Protein AF-A0A9X8YMY8-F1 (afdb_monomer_lite)

Secondary structure (DSSP, 8-state):
---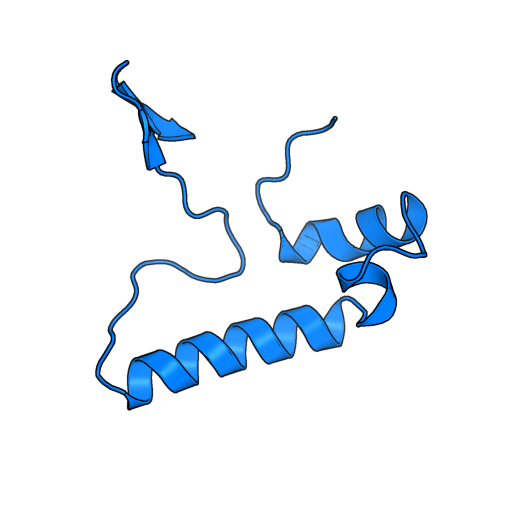-S-HHHHHHHHHHH-TTSHHHHH-HHHHHHHHHHHHHHHHHTT---SS-TTS----B-TTS-B-

Radius of gyration: 14.19 Å; chains: 1; bounding box: 27×36×32 Å

Sequence (67 aa):
GTPVEMPLAALPQLAQQAPQHPYSLIGPGRVAALSAAAQRLLERCGLHLQGEGANNHLRITPLGTRR

pLDDT: mean 93.42, std 4.68, range [73.75, 98.19]

Structure (mmCIF, N/CA/C/O backbone):
data_AF-A0A9X8YMY8-F1
#
_entry.id   AF-A0A9X8YMY8-F1
#
loop_
_atom_site.group_PDB
_atom_site.id
_atom_site.type_symbol
_atom_site.label_atom_id
_atom_site.label_alt_id
_atom_site.label_comp_id
_atom_site.label_asym_id
_atom_site.label_entity_id
_atom_site.label_seq_id
_atom_site.pdbx_PDB_ins_code
_atom_site.Cartn_x
_atom_site.Cartn_y
_atom_site.Cartn_z
_atom_site.occupancy
_atom_site.B_iso_or_equiv
_atom_site.auth_seq_id
_atom_site.auth_comp_id
_atom_site.auth_asym_id
_atom_site.auth_atom_id
_atom_site.pdbx_PDB_model_num
ATOM 1 N N . GLY A 1 1 ? 7.279 14.449 -13.346 1.00 73.75 1 GLY A N 1
ATOM 2 C CA . GLY A 1 1 ? 6.601 13.147 -13.188 1.00 73.75 1 GLY A CA 1
ATOM 3 C C . GLY A 1 1 ? 5.149 13.296 -13.587 1.00 73.75 1 GLY A C 1
ATOM 4 O O . GLY A 1 1 ? 4.647 14.413 -13.526 1.00 73.75 1 GLY A O 1
ATOM 5 N N . THR A 1 2 ? 4.501 12.216 -14.014 1.00 83.00 2 THR A N 1
ATOM 6 C CA . THR A 1 2 ? 3.071 12.219 -14.366 1.00 83.00 2 THR A CA 1
ATOM 7 C C . THR A 1 2 ? 2.233 11.975 -13.107 1.00 83.00 2 THR A C 1
ATOM 9 O O . THR A 1 2 ? 2.606 11.099 -12.324 1.00 83.00 2 THR A O 1
ATOM 12 N N . PRO A 1 3 ? 1.139 12.722 -12.879 1.00 88.00 3 PRO A N 1
ATOM 13 C CA . PRO A 1 3 ? 0.214 12.434 -11.788 1.00 88.00 3 PRO A CA 1
ATOM 14 C C . PRO A 1 3 ? -0.343 11.010 -11.900 1.00 88.00 3 PRO A C 1
ATOM 16 O O . PRO A 1 3 ? -0.647 10.545 -12.997 1.00 88.00 3 PRO A O 1
ATOM 19 N N . VAL A 1 4 ? -0.485 10.325 -10.767 1.00 91.81 4 VAL A N 1
ATOM 20 C CA . VAL A 1 4 ? -1.107 8.998 -10.674 1.00 91.81 4 VAL A CA 1
ATOM 21 C C . VAL A 1 4 ? -2.322 9.137 -9.778 1.00 91.81 4 VAL A C 1
ATOM 23 O O . VAL A 1 4 ? -2.147 9.464 -8.613 1.00 91.81 4 VAL A O 1
ATOM 26 N N . GLU A 1 5 ? -3.524 8.907 -10.301 1.00 93.06 5 GLU A N 1
ATOM 27 C CA . GLU A 1 5 ? -4.777 8.964 -9.522 1.00 93.06 5 GLU A CA 1
ATOM 28 C C . GLU A 1 5 ? -5.249 7.581 -9.064 1.00 93.06 5 GLU A C 1
ATOM 30 O O . GLU A 1 5 ? -5.857 7.449 -8.000 1.00 93.06 5 GLU A O 1
ATOM 35 N N . MET A 1 6 ? -4.923 6.557 -9.860 1.00 94.25 6 MET A N 1
ATOM 36 C CA . MET A 1 6 ? -5.285 5.161 -9.637 1.00 94.25 6 MET A CA 1
ATOM 37 C C . MET A 1 6 ? -4.015 4.313 -9.464 1.00 94.25 6 MET A C 1
ATOM 39 O O . MET A 1 6 ? -3.503 3.765 -10.449 1.00 94.25 6 MET A O 1
ATOM 43 N N . PRO A 1 7 ? -3.463 4.201 -8.239 1.00 93.31 7 PRO A N 1
ATOM 44 C CA . PRO A 1 7 ? -2.158 3.584 -8.001 1.00 93.31 7 PRO A CA 1
ATOM 45 C C . PRO A 1 7 ? -2.031 2.170 -8.559 1.00 93.31 7 PRO A C 1
ATOM 47 O O . PRO A 1 7 ? -1.032 1.854 -9.201 1.00 93.31 7 PRO A O 1
ATOM 50 N N . LEU A 1 8 ? -3.055 1.332 -8.368 1.00 95.06 8 LEU A N 1
ATOM 51 C CA . LEU A 1 8 ? -3.030 -0.059 -8.827 1.00 95.06 8 LEU A CA 1
ATOM 52 C C . LEU A 1 8 ? -2.981 -0.165 -10.357 1.00 95.06 8 LEU A C 1
ATOM 54 O O . LEU A 1 8 ? -2.276 -1.023 -10.886 1.00 95.06 8 LEU A O 1
ATOM 58 N N . ALA A 1 9 ? -3.670 0.733 -11.066 1.00 95.31 9 ALA A N 1
ATOM 59 C CA . ALA A 1 9 ? -3.674 0.772 -12.526 1.00 95.31 9 ALA A CA 1
ATOM 60 C C . ALA A 1 9 ? -2.348 1.292 -13.110 1.00 95.31 9 ALA A C 1
ATOM 62 O O . ALA A 1 9 ? -2.004 0.958 -14.240 1.00 95.31 9 ALA A O 1
ATOM 63 N N . ALA A 1 10 ? -1.578 2.070 -12.343 1.00 95.81 10 ALA A N 1
ATOM 64 C CA . ALA A 1 10 ? -0.293 2.619 -12.776 1.00 95.81 10 ALA A CA 1
ATOM 65 C C . ALA A 1 10 ? 0.891 1.644 -12.618 1.00 95.81 10 ALA A C 1
ATOM 67 O O . ALA A 1 10 ? 1.959 1.871 -13.191 1.00 95.81 10 ALA A O 1
ATOM 68 N N . LEU A 1 11 ? 0.725 0.545 -11.872 1.00 96.00 11 LEU A N 1
ATOM 69 C CA . LEU A 1 11 ? 1.798 -0.420 -11.598 1.00 96.00 11 LEU A CA 1
ATOM 70 C C . LEU A 1 11 ? 2.444 -1.040 -12.856 1.00 96.00 11 LEU A C 1
ATOM 72 O O . LEU A 1 11 ? 3.667 -1.190 -12.857 1.00 96.00 1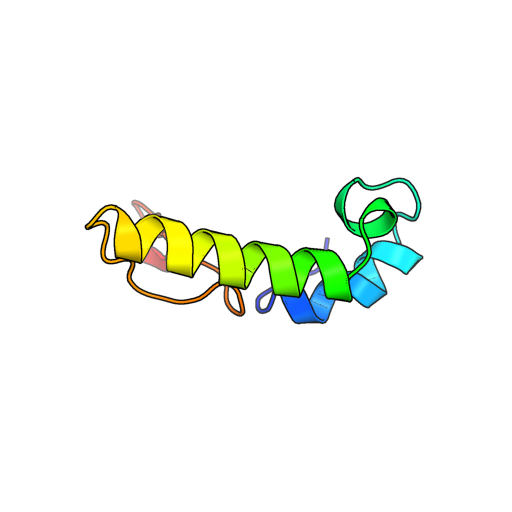1 LEU A O 1
ATOM 76 N N . PRO A 1 12 ? 1.712 -1.370 -13.941 1.00 96.12 12 PRO A N 1
ATOM 77 C CA . PRO A 1 12 ? 2.338 -1.856 -15.172 1.00 96.12 12 PRO A CA 1
ATOM 78 C C . PRO A 1 12 ? 3.278 -0.826 -15.808 1.00 96.12 12 PRO A C 1
ATOM 80 O O . PRO A 1 12 ? 4.364 -1.181 -16.263 1.00 96.12 12 PRO A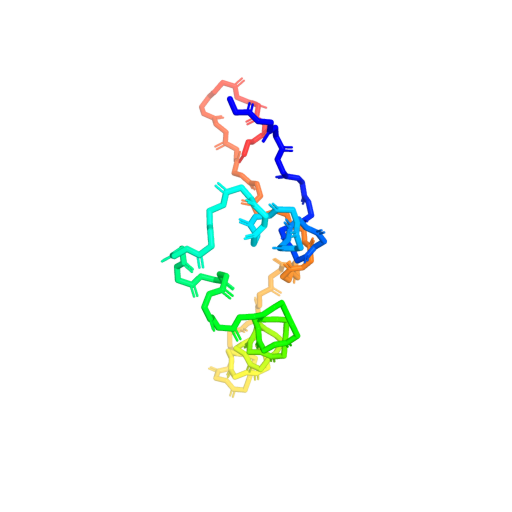 O 1
ATOM 83 N N . GLN A 1 13 ? 2.895 0.455 -15.804 1.00 95.75 13 GLN A N 1
ATOM 84 C CA . GLN A 1 13 ? 3.744 1.530 -16.318 1.00 95.75 13 GLN A CA 1
ATOM 85 C C . GLN A 1 13 ? 4.969 1.736 -15.417 1.00 95.75 13 GLN A C 1
ATOM 87 O O . GLN A 1 13 ? 6.082 1.896 -15.915 1.00 95.75 13 GLN A O 1
ATOM 92 N N . LEU A 1 14 ? 4.788 1.658 -14.094 1.00 96.06 14 LEU A N 1
ATOM 93 C CA . LEU A 1 14 ? 5.886 1.718 -13.129 1.00 96.06 14 LEU A CA 1
ATOM 94 C C . LEU A 1 14 ? 6.917 0.608 -13.368 1.00 96.06 14 LEU A C 1
ATOM 96 O O . LEU A 1 14 ? 8.114 0.874 -13.308 1.00 96.06 14 LEU A O 1
ATOM 100 N N . ALA A 1 15 ? 6.474 -0.609 -13.691 1.00 96.75 15 ALA A N 1
ATOM 101 C CA . ALA A 1 15 ? 7.371 -1.721 -13.998 1.00 96.75 15 ALA A CA 1
ATOM 102 C C . ALA A 1 15 ? 8.239 -1.463 -15.240 1.00 96.75 15 ALA A C 1
ATOM 104 O O . ALA A 1 15 ? 9.400 -1.863 -15.259 1.00 96.75 15 ALA A O 1
ATOM 105 N N . GLN A 1 16 ? 7.709 -0.758 -16.243 1.00 96.44 16 GLN A N 1
ATOM 106 C CA . GLN A 1 16 ? 8.468 -0.357 -17.433 1.00 96.44 16 GLN A CA 1
ATOM 107 C C . GLN A 1 16 ? 9.456 0.774 -17.122 1.00 96.44 16 GLN A C 1
ATOM 109 O O . GLN A 1 16 ? 10.602 0.740 -17.559 1.00 96.44 16 GLN A O 1
ATOM 114 N N . GLN A 1 17 ? 9.012 1.776 -16.360 1.00 96.00 17 GLN A N 1
ATOM 115 C CA . GLN A 1 17 ? 9.801 2.972 -16.052 1.00 96.00 17 GLN A CA 1
ATOM 116 C C . GLN A 1 17 ? 10.895 2.712 -15.007 1.00 96.00 17 GLN A C 1
ATOM 118 O O . GLN A 1 17 ? 11.960 3.321 -15.063 1.00 96.00 17 GLN A O 1
ATOM 123 N N . ALA A 1 18 ? 10.631 1.824 -14.049 1.00 96.56 18 ALA A N 1
ATOM 124 C CA . ALA A 1 18 ? 11.525 1.497 -12.947 1.00 96.56 18 ALA A CA 1
ATOM 125 C C . ALA A 1 18 ? 11.436 -0.004 -12.597 1.00 96.56 18 ALA A C 1
ATOM 127 O O . ALA A 1 18 ? 10.804 -0.378 -11.602 1.00 96.56 18 ALA A O 1
ATOM 128 N N . PRO A 1 19 ? 12.098 -0.885 -13.370 1.00 97.38 19 PRO A N 1
ATOM 129 C CA . PRO A 1 19 ? 12.025 -2.338 -13.171 1.00 97.38 19 PRO A CA 1
ATOM 130 C C . PRO A 1 19 ? 12.518 -2.811 -11.795 1.00 97.38 19 PRO A C 1
ATOM 132 O O . PRO A 1 19 ? 12.048 -3.819 -11.279 1.00 97.38 19 PRO A O 1
ATOM 135 N N . GLN A 1 20 ? 13.445 -2.069 -11.182 1.00 98.12 20 GLN A N 1
ATOM 136 C CA . GLN A 1 20 ? 14.041 -2.392 -9.877 1.00 98.12 20 GLN A CA 1
ATOM 137 C C . GLN A 1 20 ? 13.281 -1.773 -8.692 1.00 98.12 20 GLN A C 1
ATOM 139 O O . GLN A 1 20 ? 13.674 -1.950 -7.540 1.00 98.12 20 GLN A O 1
ATOM 144 N N . HIS A 1 21 ? 12.198 -1.034 -8.946 1.00 97.56 21 HIS A N 1
ATOM 145 C CA . HIS A 1 21 ? 11.384 -0.459 -7.880 1.00 97.56 21 HIS A CA 1
ATOM 146 C C . HIS A 1 21 ? 10.699 -1.572 -7.058 1.00 97.56 21 HIS A C 1
ATOM 148 O O . HIS A 1 21 ? 10.220 -2.542 -7.652 1.00 97.56 21 HIS A O 1
ATOM 154 N N . PRO A 1 22 ? 10.553 -1.446 -5.722 1.00 97.88 22 PRO A N 1
ATOM 155 C CA . PRO A 1 22 ? 9.964 -2.496 -4.883 1.00 97.88 22 PRO A CA 1
ATOM 156 C C . PRO A 1 22 ? 8.607 -3.019 -5.378 1.00 97.88 22 PRO A C 1
ATOM 158 O O . PRO A 1 22 ? 8.394 -4.226 -5.449 1.00 97.88 22 PRO A O 1
ATOM 161 N N . TYR A 1 23 ? 7.699 -2.130 -5.796 1.00 96.75 23 TYR A N 1
ATOM 162 C CA . TYR A 1 23 ? 6.401 -2.546 -6.349 1.00 96.75 23 TYR A CA 1
ATOM 163 C C . TYR A 1 23 ? 6.483 -3.201 -7.736 1.00 96.75 23 TYR A C 1
ATOM 165 O O . TYR A 1 23 ? 5.631 -4.029 -8.052 1.00 96.75 23 TYR A O 1
ATOM 173 N N . SER A 1 24 ? 7.513 -2.897 -8.529 1.00 97.94 24 SER A N 1
ATOM 174 C CA . SER A 1 24 ? 7.787 -3.591 -9.794 1.00 97.94 24 SER A CA 1
ATOM 175 C C . SER A 1 24 ? 8.283 -5.013 -9.537 1.00 97.94 24 SER A C 1
ATOM 177 O O . SER A 1 24 ? 7.831 -5.945 -10.195 1.00 97.94 24 SER A O 1
ATOM 179 N N . LEU A 1 25 ? 9.141 -5.190 -8.524 1.00 98.19 25 LEU A N 1
ATOM 180 C CA . LEU A 1 25 ? 9.668 -6.496 -8.117 1.00 98.19 25 LEU A CA 1
ATOM 181 C C . LEU A 1 25 ? 8.594 -7.399 -7.492 1.00 98.19 25 LEU A C 1
ATOM 183 O O . LEU A 1 25 ? 8.562 -8.597 -7.756 1.00 98.19 25 LEU A O 1
ATOM 187 N N . ILE A 1 26 ? 7.696 -6.839 -6.674 1.00 97.75 26 ILE A N 1
ATOM 188 C CA . ILE A 1 26 ? 6.557 -7.583 -6.108 1.00 97.75 26 ILE A CA 1
ATOM 189 C C . ILE A 1 26 ? 5.567 -7.974 -7.214 1.00 97.75 26 ILE A C 1
ATOM 191 O O . ILE A 1 26 ? 4.980 -9.055 -7.170 1.00 97.75 26 ILE A O 1
ATOM 195 N N . GLY A 1 27 ? 5.390 -7.103 -8.205 1.00 96.88 27 GLY A N 1
ATOM 196 C CA . GLY A 1 27 ? 4.503 -7.309 -9.339 1.00 96.88 27 GLY A CA 1
ATOM 197 C C . GLY A 1 27 ? 3.055 -6.868 -9.067 1.00 96.88 27 GLY A C 1
ATOM 198 O O . GLY A 1 27 ? 2.542 -7.014 -7.950 1.00 96.88 27 GLY A O 1
ATOM 199 N N . PRO A 1 28 ? 2.353 -6.359 -10.097 1.00 95.31 28 PRO A N 1
ATOM 200 C CA . PRO A 1 28 ? 1.079 -5.653 -9.944 1.00 95.31 28 PRO A CA 1
ATOM 201 C C . PRO A 1 28 ? -0.021 -6.495 -9.288 1.00 95.31 28 PRO A C 1
ATOM 203 O O . PRO A 1 28 ? -0.711 -6.020 -8.388 1.00 95.31 28 PRO A O 1
ATOM 206 N N . GLY A 1 29 ? -0.151 -7.768 -9.679 1.00 96.00 29 GLY A N 1
ATOM 207 C CA . GLY A 1 29 ? -1.173 -8.660 -9.125 1.00 96.00 29 GLY A CA 1
ATOM 208 C C . GLY A 1 29 ? -0.985 -8.929 -7.630 1.00 96.00 29 GLY A C 1
ATOM 209 O O . GLY A 1 29 ? -1.952 -8.920 -6.868 1.00 96.00 29 GLY A O 1
ATOM 210 N N . ARG A 1 30 ? 0.266 -9.103 -7.181 1.00 97.62 30 ARG A N 1
ATOM 211 C CA . ARG A 1 30 ? 0.573 -9.312 -5.759 1.00 97.62 30 ARG A CA 1
ATOM 212 C C . ARG A 1 30 ? 0.347 -8.041 -4.952 1.00 97.62 30 ARG A C 1
ATOM 214 O O . ARG A 1 30 ? -0.214 -8.129 -3.866 1.00 97.62 30 ARG A O 1
ATOM 221 N N . VAL A 1 31 ? 0.724 -6.875 -5.481 1.00 97.31 31 VAL A N 1
ATOM 222 C CA . VAL A 1 31 ? 0.454 -5.585 -4.824 1.00 97.31 31 VAL A CA 1
ATOM 223 C C . VAL A 1 31 ? -1.051 -5.375 -4.637 1.00 97.31 31 VAL A C 1
ATOM 225 O O . VAL A 1 31 ? -1.481 -5.068 -3.527 1.00 97.31 31 VAL A O 1
ATOM 228 N N . ALA A 1 32 ? -1.864 -5.615 -5.671 1.00 95.19 32 ALA A N 1
ATOM 229 C CA . ALA A 1 32 ? -3.320 -5.490 -5.577 1.00 95.19 32 ALA A CA 1
ATOM 230 C C . ALA A 1 32 ? -3.923 -6.459 -4.541 1.00 95.19 32 ALA A C 1
ATOM 232 O O . ALA A 1 32 ? -4.695 -6.046 -3.674 1.00 95.19 32 ALA A O 1
ATOM 233 N N . ALA A 1 33 ? -3.521 -7.734 -4.573 1.00 96.69 33 ALA A N 1
ATOM 234 C CA . ALA A 1 33 ? -4.005 -8.739 -3.628 1.00 96.69 33 ALA A CA 1
ATOM 235 C C . ALA A 1 33 ? -3.626 -8.411 -2.173 1.00 96.69 33 ALA A C 1
ATOM 237 O O . ALA A 1 33 ? -4.455 -8.543 -1.268 1.00 96.69 33 ALA A O 1
ATOM 238 N N . LEU A 1 34 ? -2.389 -7.956 -1.945 1.00 96.69 34 LEU A N 1
ATOM 239 C CA . LEU A 1 34 ? -1.907 -7.564 -0.621 1.00 96.69 34 LEU A CA 1
ATOM 240 C C . LEU A 1 34 ? -2.590 -6.288 -0.118 1.00 96.69 34 LEU A C 1
ATOM 242 O O . LEU A 1 34 ? -2.919 -6.223 1.062 1.00 96.69 34 LEU A O 1
ATOM 246 N N . SER A 1 35 ? -2.874 -5.319 -0.993 1.00 94.69 35 SER A N 1
ATOM 247 C CA . SER A 1 35 ? -3.634 -4.113 -0.640 1.00 94.69 35 SER A CA 1
ATOM 248 C C . SER A 1 35 ? -5.038 -4.466 -0.127 1.00 94.69 35 SER A C 1
ATOM 250 O O . SER A 1 35 ? -5.416 -4.065 0.975 1.00 94.69 35 SER A O 1
ATOM 252 N N . ALA A 1 36 ? -5.765 -5.328 -0.847 1.00 94.12 36 ALA A N 1
ATOM 253 C CA . ALA A 1 36 ? -7.075 -5.812 -0.409 1.00 94.12 36 ALA A CA 1
ATOM 254 C C . ALA A 1 36 ? -7.001 -6.665 0.874 1.00 94.12 36 ALA A C 1
ATOM 256 O O . ALA A 1 36 ? -7.909 -6.638 1.706 1.00 94.12 36 ALA A O 1
ATOM 257 N N . ALA A 1 37 ? -5.934 -7.453 1.049 1.00 96.25 37 ALA A N 1
ATOM 258 C CA . ALA A 1 37 ? -5.718 -8.236 2.266 1.00 96.25 37 ALA A CA 1
ATOM 259 C C . ALA A 1 37 ? -5.437 -7.351 3.487 1.00 96.25 37 ALA A C 1
ATOM 261 O O . ALA A 1 37 ? -5.949 -7.640 4.570 1.00 96.25 37 ALA A O 1
ATOM 262 N N . ALA A 1 38 ? -4.671 -6.273 3.305 1.00 95.12 38 ALA A N 1
ATOM 263 C CA . ALA A 1 38 ? -4.383 -5.296 4.344 1.00 95.12 38 ALA A CA 1
ATOM 264 C C . ALA A 1 38 ? -5.657 -4.581 4.803 1.00 95.12 38 ALA A C 1
ATOM 266 O O . ALA A 1 38 ? -5.911 -4.532 6.003 1.00 95.12 38 ALA A O 1
ATOM 267 N N . GLN A 1 39 ? -6.503 -4.121 3.874 1.00 94.38 39 GLN A N 1
ATOM 268 C CA . GLN A 1 39 ? -7.787 -3.507 4.228 1.00 94.38 39 GLN A CA 1
ATOM 269 C C . GLN A 1 39 ? -8.646 -4.457 5.076 1.00 94.38 39 GLN A C 1
ATOM 271 O O . GLN A 1 39 ? -9.045 -4.107 6.184 1.00 94.38 39 GLN A O 1
ATOM 276 N N . ARG A 1 40 ? -8.829 -5.704 4.621 1.00 95.31 40 ARG A N 1
ATOM 277 C CA . ARG A 1 40 ? -9.579 -6.719 5.379 1.00 95.31 40 ARG A CA 1
ATOM 278 C C . ARG A 1 40 ? -8.968 -7.016 6.747 1.00 95.31 40 ARG A C 1
ATOM 280 O O . ARG A 1 40 ? -9.690 -7.378 7.670 1.00 95.31 40 ARG A O 1
ATOM 287 N N . LEU A 1 41 ? -7.640 -6.979 6.879 1.00 97.25 41 LEU A N 1
ATOM 288 C CA . LEU A 1 41 ? -6.972 -7.173 8.169 1.00 97.25 41 LEU A CA 1
ATOM 289 C C . LEU A 1 41 ? -7.320 -6.041 9.135 1.00 97.25 41 LEU A C 1
ATOM 291 O O . LEU A 1 41 ? -7.683 -6.321 10.271 1.00 97.25 41 LEU A O 1
ATOM 295 N N . LEU A 1 42 ? -7.249 -4.796 8.670 1.00 96.25 42 LEU A N 1
ATOM 296 C CA . LEU A 1 42 ? -7.570 -3.621 9.475 1.00 96.25 42 LEU A CA 1
ATOM 297 C C . LEU A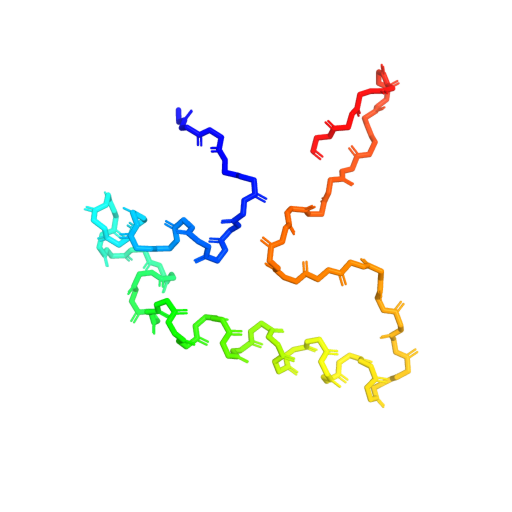 1 42 ? -9.043 -3.630 9.904 1.00 96.25 42 LEU A C 1
ATOM 299 O O . LEU A 1 42 ? -9.323 -3.448 11.086 1.00 96.25 42 LEU A O 1
ATOM 303 N N . GLU A 1 43 ? -9.956 -3.980 8.995 1.00 96.00 43 GLU A N 1
ATOM 304 C CA . GLU A 1 43 ? -11.379 -4.166 9.309 1.00 96.00 43 GLU A CA 1
ATOM 305 C C . GLU A 1 43 ? -11.592 -5.209 10.419 1.00 96.00 43 GLU A C 1
ATOM 307 O O . GLU A 1 43 ? -12.318 -4.952 11.378 1.00 96.00 43 GLU A O 1
ATOM 312 N N . ARG A 1 44 ? -10.914 -6.367 10.354 1.00 97.50 44 ARG A N 1
ATOM 313 C CA . ARG A 1 44 ? -10.991 -7.398 11.411 1.00 97.50 44 ARG A CA 1
ATOM 314 C C . ARG A 1 44 ? -10.429 -6.934 12.753 1.00 97.50 44 ARG A C 1
ATOM 316 O O . ARG A 1 44 ? -10.847 -7.448 13.785 1.00 97.50 44 ARG A O 1
ATOM 323 N N . CYS A 1 45 ? -9.502 -5.980 12.748 1.00 98.12 45 CYS A N 1
ATOM 324 C CA . CYS A 1 45 ? -8.982 -5.352 13.960 1.00 98.12 45 CYS A CA 1
ATOM 325 C C . CYS A 1 45 ? -9.894 -4.233 14.503 1.00 98.12 45 CYS A C 1
ATOM 327 O O . CYS A 1 45 ? -9.510 -3.559 15.455 1.00 98.12 45 CYS A O 1
ATOM 329 N N . GLY A 1 46 ? -11.074 -4.013 13.913 1.00 97.38 46 GLY A N 1
ATOM 330 C CA . GLY A 1 46 ? -12.008 -2.955 14.314 1.00 97.38 46 GLY A CA 1
ATOM 331 C C . GLY A 1 46 ? -11.665 -1.572 13.751 1.00 97.38 46 GLY A C 1
ATOM 332 O O . GLY A 1 46 ? -12.230 -0.573 14.190 1.00 97.38 46 GLY A O 1
ATOM 333 N N . LEU A 1 47 ? -10.740 -1.489 12.787 1.00 96.69 47 LEU A N 1
ATOM 334 C CA . LEU A 1 47 ? -10.383 -0.245 12.110 1.00 96.69 47 LEU A CA 1
ATOM 335 C C . LEU A 1 47 ? -11.191 -0.120 10.817 1.00 96.69 47 LEU A C 1
ATOM 337 O O . LEU A 1 47 ? -10.879 -0.745 9.803 1.00 9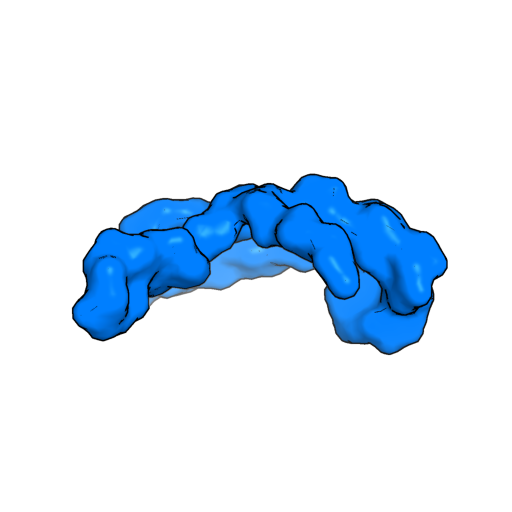6.69 47 LEU A O 1
ATOM 341 N N . HIS A 1 48 ? -12.225 0.715 10.848 1.00 90.44 48 HIS A N 1
ATOM 342 C CA . HIS A 1 48 ? -13.054 1.008 9.681 1.00 90.44 48 HIS A CA 1
ATOM 343 C C . HIS A 1 48 ? -12.445 2.161 8.882 1.00 90.44 48 HIS A C 1
ATOM 345 O O . HIS A 1 48 ? -12.551 3.326 9.266 1.00 90.44 48 HIS A O 1
ATOM 351 N N . LEU A 1 49 ? -11.774 1.829 7.781 1.00 87.12 49 LEU A N 1
ATOM 352 C CA . LEU A 1 49 ? -11.189 2.818 6.882 1.00 87.12 49 LEU A CA 1
ATOM 353 C C . LEU A 1 49 ? -12.228 3.348 5.891 1.00 87.12 49 LEU A C 1
ATOM 355 O O . LEU A 1 49 ? -13.125 2.624 5.466 1.00 87.12 49 LEU A O 1
ATOM 359 N N . GLN A 1 50 ? -12.070 4.609 5.489 1.00 87.25 50 GLN A N 1
ATOM 360 C CA . GLN A 1 50 ? -12.848 5.211 4.412 1.00 87.25 50 GLN A CA 1
ATOM 361 C C . GLN A 1 50 ? -12.007 5.279 3.135 1.00 87.25 50 GLN A C 1
ATOM 363 O O . GLN A 1 50 ? -10.887 5.789 3.150 1.00 87.25 50 GLN A O 1
ATOM 368 N N . GLY A 1 51 ? -12.575 4.802 2.028 1.00 86.19 51 GLY A N 1
ATOM 369 C CA . GLY A 1 51 ? -11.888 4.686 0.742 1.00 86.19 51 GLY A CA 1
ATOM 370 C C . GLY A 1 51 ? -11.351 3.277 0.487 1.00 86.19 51 GLY A C 1
ATOM 371 O O . GLY A 1 51 ? -11.614 2.348 1.243 1.00 86.19 51 GLY A O 1
ATOM 372 N N . GLU A 1 52 ? -10.609 3.124 -0.606 1.00 87.19 52 GLU A N 1
ATOM 373 C CA . GLU A 1 52 ? -10.070 1.841 -1.070 1.00 87.19 52 GLU A CA 1
ATOM 374 C C . GLU A 1 52 ? -8.678 2.032 -1.686 1.00 87.19 52 GLU A C 1
ATOM 376 O O . GLU A 1 52 ? -8.282 3.153 -2.007 1.00 87.19 52 GLU A O 1
ATOM 381 N N . GLY A 1 53 ? -7.927 0.944 -1.871 1.00 85.88 53 GLY A N 1
ATOM 382 C CA . GLY A 1 53 ? -6.572 0.991 -2.439 1.00 85.88 53 GLY A CA 1
ATOM 383 C C . GLY A 1 53 ? -6.502 1.332 -3.935 1.00 85.88 53 GLY A C 1
ATOM 384 O O . GLY A 1 53 ? -5.411 1.553 -4.456 1.00 85.88 53 GLY A O 1
ATOM 385 N N . ALA A 1 54 ? -7.639 1.368 -4.638 1.00 89.06 54 ALA A N 1
ATOM 386 C CA . ALA A 1 54 ? -7.694 1.655 -6.071 1.00 89.06 54 ALA A CA 1
ATOM 387 C C . ALA A 1 54 ? -7.490 3.140 -6.410 1.00 89.06 54 ALA A C 1
ATOM 389 O O . ALA A 1 54 ? -7.070 3.441 -7.525 1.00 89.06 54 ALA A O 1
ATOM 390 N N . ASN A 1 55 ? -7.749 4.043 -5.460 1.00 91.81 55 ASN A N 1
ATOM 391 C CA . ASN A 1 55 ? -7.720 5.493 -5.648 1.00 91.81 55 ASN A CA 1
ATOM 392 C C . ASN A 1 55 ? -6.812 6.159 -4.607 1.00 91.81 55 ASN A C 1
ATOM 394 O O . ASN A 1 55 ? -6.673 5.667 -3.486 1.00 91.81 55 ASN A O 1
ATOM 398 N N . ASN A 1 56 ? -6.220 7.305 -4.947 1.00 90.31 56 ASN A N 1
ATOM 399 C CA . ASN A 1 56 ? -5.424 8.072 -3.988 1.00 90.31 56 ASN A CA 1
ATOM 400 C C . ASN A 1 56 ? -6.234 8.516 -2.767 1.00 90.31 56 ASN A C 1
ATOM 402 O O . ASN A 1 56 ? -7.359 9.009 -2.874 1.00 90.31 56 ASN A O 1
ATOM 406 N N . HIS A 1 57 ? -5.600 8.446 -1.598 1.00 88.31 57 HIS A N 1
ATOM 407 C CA . HIS A 1 57 ? -6.138 9.007 -0.361 1.00 88.31 57 HIS A CA 1
ATOM 408 C C . HIS A 1 57 ? -5.688 10.456 -0.242 1.00 88.31 57 HIS A C 1
ATOM 410 O O . HIS A 1 57 ? -4.625 10.758 0.299 1.00 88.31 57 HIS A O 1
ATOM 416 N N . LEU A 1 58 ? -6.489 11.349 -0.815 1.00 88.06 58 LEU A N 1
ATOM 417 C CA . LEU A 1 58 ? -6.143 12.760 -0.891 1.00 88.06 58 LEU A CA 1
ATOM 418 C C . LEU A 1 58 ? -6.379 13.470 0.450 1.00 88.06 58 LEU A C 1
ATOM 420 O O . LEU A 1 58 ? -7.360 13.220 1.152 1.00 88.06 58 LEU A O 1
ATOM 424 N N . ARG A 1 59 ? -5.503 14.413 0.779 1.00 88.88 59 ARG A N 1
ATOM 425 C CA . ARG A 1 59 ? -5.519 15.226 1.995 1.00 88.88 59 ARG A CA 1
ATOM 426 C C . ARG A 1 59 ? -5.922 16.660 1.666 1.00 88.88 59 ARG A C 1
ATOM 428 O O . ARG A 1 59 ? -5.577 17.199 0.614 1.00 88.88 59 ARG A O 1
ATOM 435 N N . ILE A 1 60 ? -6.629 17.304 2.593 1.00 90.19 60 ILE A N 1
ATOM 436 C CA . ILE A 1 60 ? -6.881 18.746 2.516 1.00 90.19 60 ILE A CA 1
ATOM 437 C C . ILE A 1 60 ? -5.608 19.491 2.918 1.00 90.19 60 ILE A C 1
ATOM 4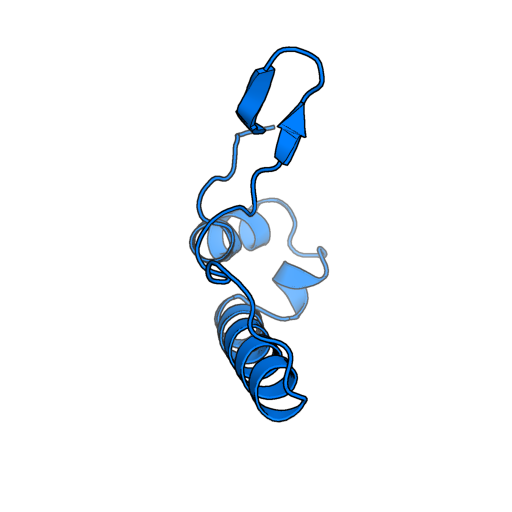39 O O . ILE A 1 60 ? -4.999 19.218 3.951 1.00 90.19 60 ILE A O 1
ATOM 443 N N . THR A 1 61 ? -5.197 20.429 2.075 1.00 91.75 61 THR A N 1
ATOM 444 C CA . THR A 1 61 ? -4.075 21.337 2.333 1.00 91.75 61 THR A CA 1
ATOM 445 C C . THR A 1 61 ? -4.550 22.582 3.088 1.00 91.75 61 THR A C 1
ATOM 447 O O . THR A 1 61 ? -5.720 22.945 2.967 1.00 91.75 61 THR A O 1
ATOM 450 N N . PRO A 1 62 ? -3.660 23.314 3.787 1.00 93.25 62 PRO A N 1
ATOM 451 C CA . PRO A 1 62 ? -4.020 24.578 4.442 1.00 93.25 62 PRO A CA 1
ATOM 452 C C . PRO A 1 62 ? -4.619 25.639 3.502 1.00 93.25 62 PRO A C 1
ATOM 454 O O . PRO A 1 62 ? -5.333 26.525 3.951 1.00 93.25 62 PRO A O 1
ATOM 457 N N . LEU A 1 63 ? -4.358 25.533 2.194 1.00 95.19 63 LEU A N 1
ATOM 458 C CA . LEU A 1 63 ? -4.910 26.411 1.155 1.00 95.19 63 LEU A CA 1
ATOM 459 C C . LEU A 1 63 ? -6.308 25.984 0.665 1.00 95.19 63 LEU A C 1
ATOM 461 O O . LEU A 1 63 ? -6.796 26.517 -0.325 1.00 95.19 63 LEU A O 1
ATOM 465 N N . GLY A 1 64 ? -6.932 24.980 1.286 1.00 91.56 64 GLY A N 1
ATOM 466 C CA . GLY A 1 64 ? -8.259 24.488 0.901 1.00 91.56 64 GLY A CA 1
ATOM 467 C C . GLY A 1 64 ? -8.281 23.593 -0.344 1.00 91.56 64 GLY A C 1
ATOM 468 O O . GLY A 1 64 ? -9.349 23.180 -0.782 1.00 91.56 64 GLY A O 1
ATOM 469 N N . THR A 1 65 ? -7.120 23.250 -0.915 1.00 90.94 65 THR A N 1
ATOM 470 C CA . THR A 1 65 ? -7.025 22.313 -2.054 1.00 90.94 65 THR A CA 1
ATOM 471 C C . THR A 1 65 ? -6.855 20.869 -1.585 1.00 90.94 65 THR A C 1
ATOM 473 O O . THR A 1 65 ? -6.279 20.640 -0.519 1.00 90.94 65 THR A O 1
ATOM 476 N N . ARG A 1 66 ? -7.318 19.899 -2.380 1.00 89.06 66 ARG A N 1
ATOM 477 C CA . ARG A 1 66 ? -7.190 18.459 -2.111 1.00 89.06 66 ARG A CA 1
ATOM 478 C C . ARG A 1 66 ? -6.029 17.877 -2.928 1.00 89.06 66 ARG A C 1
ATOM 480 O O . ARG A 1 66 ? -5.980 18.121 -4.131 1.00 89.06 66 ARG A O 1
ATOM 487 N N . ARG A 1 67 ? -5.098 17.163 -2.288 1.00 81.56 67 ARG A N 1
ATOM 488 C CA . ARG A 1 67 ? -3.878 16.620 -2.918 1.00 81.56 67 ARG A CA 1
ATOM 489 C C . ARG A 1 67 ? -3.497 15.252 -2.392 1.00 81.56 67 ARG A C 1
ATOM 491 O O . ARG A 1 67 ? -3.775 15.005 -1.202 1.00 81.56 67 ARG A O 1
#

Foldseek 3Di:
DDDDFFVLVCLVVCCVVPVPDPSNVCDSVNVQVVQVVVQVVCVVVVNDDDDGNRGDPWDQDPVRDTD

Organism: Serratia marcescens (NCBI:txid615)